Protein AF-A0A4Q6FV20-F1 (afdb_monomer_lite)

Radius of gyration: 13.66 Å; chains: 1; bounding box: 31×25×37 Å

Sequence (99 aa):
MLVLTLGDPYSINLECLFQIQDLWAENLSGPTVLVGAFEQWKQQASDLKFSLPKIHKIFDWSEIKTNDLYFLDIGEGKFGGPPASLSHRDRGGVATRAL

Structure (mmCIF, N/CA/C/O backbone):
data_AF-A0A4Q6FV20-F1
#
_entry.id   AF-A0A4Q6FV20-F1
#
loop_
_atom_site.group_PDB
_atom_site.id
_atom_site.type_symbol
_atom_site.label_atom_id
_atom_site.label_alt_id
_atom_site.label_comp_id
_atom_site.label_asym_id
_atom_site.label_entity_id
_atom_site.label_seq_id
_atom_site.pdbx_PDB_ins_code
_atom_site.Cartn_x
_atom_site.Cartn_y
_atom_site.Cartn_z
_atom_site.occupancy
_atom_site.B_iso_or_equiv
_atom_site.auth_seq_id
_atom_site.auth_comp_id
_atom_site.auth_asym_id
_atom_site.auth_atom_id
_atom_site.pdbx_PDB_model_num
ATOM 1 N N . MET A 1 1 ? -12.860 -6.826 7.949 1.00 89.25 1 MET A N 1
ATOM 2 C CA . MET A 1 1 ? -11.445 -6.611 7.599 1.00 89.25 1 MET A CA 1
ATOM 3 C C . MET A 1 1 ? -11.335 -6.655 6.090 1.00 89.25 1 MET A C 1
ATOM 5 O O . MET A 1 1 ? -11.839 -7.607 5.504 1.00 89.25 1 MET A O 1
ATOM 9 N N . LEU A 1 2 ? -10.745 -5.629 5.488 1.00 93.00 2 LEU A N 1
ATOM 10 C CA . LEU A 1 2 ? -10.432 -5.560 4.062 1.00 93.00 2 LEU A CA 1
ATOM 11 C C . LEU A 1 2 ? -8.931 -5.810 3.888 1.00 93.00 2 LEU A C 1
ATOM 13 O O . LEU A 1 2 ? -8.132 -5.256 4.637 1.00 93.00 2 LEU A O 1
ATOM 17 N N . VAL A 1 3 ? -8.545 -6.638 2.920 1.00 94.56 3 VAL A N 1
ATOM 18 C CA . VAL A 1 3 ? -7.135 -6.902 2.602 1.00 94.56 3 VAL A CA 1
ATOM 19 C C . VAL A 1 3 ? -6.916 -6.588 1.129 1.00 94.56 3 VAL A C 1
ATOM 21 O O . VAL A 1 3 ? -7.635 -7.112 0.280 1.00 94.56 3 VAL A O 1
ATOM 24 N N . LEU A 1 4 ? -5.948 -5.721 0.836 1.00 92.81 4 LEU A N 1
ATOM 25 C CA . LEU A 1 4 ? -5.624 -5.254 -0.510 1.00 92.81 4 LEU A CA 1
ATOM 26 C C . LEU A 1 4 ? -4.164 -5.579 -0.821 1.00 92.81 4 LEU A C 1
ATOM 28 O O . LEU A 1 4 ? -3.250 -4.995 -0.243 1.00 92.81 4 LEU A O 1
ATOM 32 N N . THR A 1 5 ? -3.934 -6.503 -1.748 1.00 90.81 5 THR A N 1
ATOM 33 C CA . THR A 1 5 ? -2.590 -6.796 -2.259 1.00 90.81 5 THR A CA 1
ATOM 34 C C . THR A 1 5 ? -2.209 -5.772 -3.320 1.00 90.81 5 THR A C 1
ATOM 36 O O . THR A 1 5 ? -2.955 -5.585 -4.281 1.00 90.81 5 THR A O 1
ATOM 39 N N . LEU A 1 6 ? -1.045 -5.140 -3.185 1.00 88.19 6 LEU A N 1
ATOM 40 C CA . LEU A 1 6 ? -0.595 -4.097 -4.115 1.00 88.19 6 LEU A CA 1
ATOM 41 C C . LEU A 1 6 ? -0.079 -4.665 -5.448 1.00 88.19 6 LEU A C 1
ATOM 43 O O . LEU A 1 6 ? -0.065 -3.962 -6.460 1.00 88.19 6 LEU A O 1
ATOM 47 N N . GLY A 1 7 ? 0.258 -5.958 -5.474 1.00 85.44 7 GLY A N 1
ATOM 48 C CA . GLY A 1 7 ? 0.660 -6.671 -6.683 1.00 85.44 7 GLY A CA 1
ATOM 49 C C . GLY A 1 7 ? 1.958 -6.127 -7.277 1.00 85.44 7 GLY A C 1
ATOM 50 O O . GLY A 1 7 ? 2.873 -5.754 -6.546 1.00 85.44 7 GLY A O 1
ATOM 51 N N . ASP A 1 8 ? 2.038 -6.098 -8.609 1.00 81.69 8 ASP A N 1
ATOM 52 C CA . ASP A 1 8 ? 3.204 -5.565 -9.314 1.00 81.69 8 ASP A CA 1
ATOM 53 C C . ASP A 1 8 ? 3.315 -4.042 -9.107 1.00 81.69 8 ASP A C 1
ATOM 55 O O . ASP A 1 8 ? 2.426 -3.307 -9.556 1.00 81.69 8 ASP A O 1
ATOM 59 N N . PRO A 1 9 ? 4.397 -3.544 -8.481 1.00 78.19 9 PRO A N 1
ATOM 60 C CA . PRO A 1 9 ? 4.599 -2.119 -8.284 1.00 78.19 9 PRO A CA 1
ATOM 61 C C . PRO A 1 9 ? 4.644 -1.358 -9.612 1.00 78.19 9 PRO A C 1
ATOM 63 O O . PRO A 1 9 ? 4.218 -0.214 -9.654 1.00 78.19 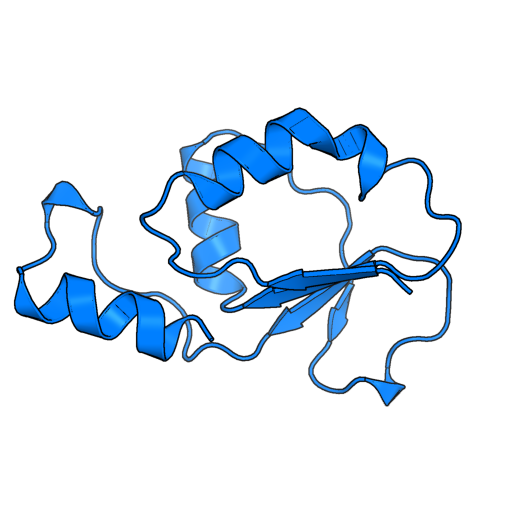9 PRO A O 1
ATOM 66 N N . TYR A 1 10 ? 5.107 -1.941 -10.718 1.00 77.94 10 TYR A N 1
ATOM 67 C CA . TYR A 1 10 ? 5.207 -1.220 -11.994 1.00 77.94 10 TYR A CA 1
ATOM 68 C C . TYR A 1 10 ? 3.927 -1.238 -12.843 1.00 77.94 10 TYR A C 1
ATOM 70 O O . TYR A 1 10 ? 3.941 -0.759 -13.979 1.00 77.94 10 TYR A O 1
ATOM 78 N N . SER A 1 11 ? 2.836 -1.787 -12.309 1.00 81.38 11 SER A N 1
ATOM 79 C CA . SER A 1 11 ? 1.497 -1.702 -12.897 1.00 81.38 11 SER A CA 1
ATOM 80 C C . SER A 1 11 ? 0.796 -0.393 -12.501 1.00 81.38 11 SER A C 1
ATOM 82 O O . SER A 1 11 ? 1.308 0.391 -11.712 1.00 81.38 11 SER A O 1
ATOM 84 N N . ILE A 1 12 ? -0.423 -0.195 -13.003 1.00 85.19 12 ILE A N 1
ATOM 85 C CA . ILE A 1 12 ? -1.311 0.937 -12.683 1.00 85.19 12 ILE A CA 1
ATOM 86 C C . ILE A 1 12 ? -2.035 0.796 -11.328 1.00 85.19 12 ILE A C 1
ATOM 88 O O . ILE A 1 12 ? -2.998 1.509 -11.040 1.00 85.19 12 ILE A O 1
ATOM 92 N N . ASN A 1 13 ? -1.659 -0.201 -10.522 1.00 86.62 13 ASN A N 1
ATOM 93 C CA . ASN A 1 13 ? -2.434 -0.624 -9.354 1.00 86.62 13 ASN A CA 1
ATOM 94 C C . ASN A 1 13 ? -2.519 0.485 -8.298 1.00 86.62 13 ASN A C 1
ATOM 96 O O . ASN A 1 13 ? -3.544 0.615 -7.631 1.00 86.62 13 ASN A O 1
ATOM 100 N N . LEU A 1 14 ? -1.458 1.284 -8.149 1.00 86.12 14 LEU A N 1
ATOM 101 C CA . LEU A 1 14 ? -1.414 2.367 -7.171 1.00 86.12 14 LEU A CA 1
ATOM 102 C C . LEU A 1 14 ? -2.261 3.553 -7.605 1.00 86.12 14 LEU A C 1
ATOM 104 O O . LEU A 1 14 ? -3.010 4.086 -6.794 1.00 86.12 14 LEU A O 1
ATOM 108 N N . GLU A 1 15 ? -2.220 3.911 -8.882 1.00 87.81 15 GLU A N 1
ATOM 109 C CA . GLU A 1 15 ? -3.086 4.930 -9.460 1.00 87.81 15 GLU A CA 1
ATOM 110 C C . GLU A 1 15 ? -4.558 4.546 -9.293 1.00 87.81 15 GLU A C 1
ATOM 112 O O . GLU A 1 15 ? -5.364 5.368 -8.856 1.00 87.81 15 GLU A O 1
ATOM 117 N N . CYS A 1 16 ? -4.905 3.282 -9.565 1.00 89.38 16 CYS A N 1
ATOM 118 C CA . CYS A 1 16 ? -6.249 2.764 -9.322 1.00 89.38 16 CYS A CA 1
ATOM 119 C C . CYS A 1 16 ? -6.623 2.820 -7.837 1.00 89.38 16 CYS A C 1
ATOM 121 O O . CYS A 1 16 ? -7.718 3.273 -7.514 1.00 8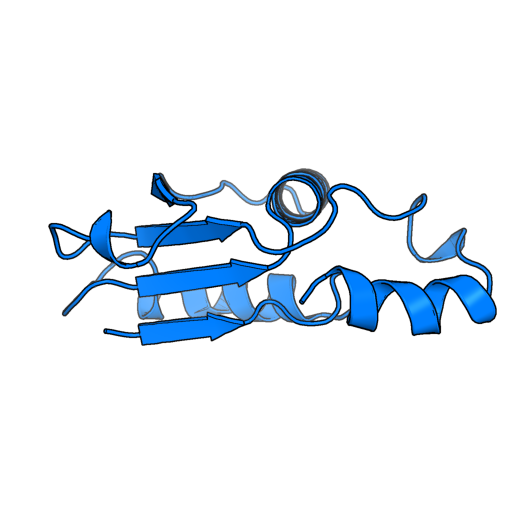9.38 16 CYS A O 1
ATOM 123 N N . LEU A 1 17 ? -5.726 2.401 -6.937 1.00 89.31 17 LEU A N 1
ATOM 124 C CA . LEU A 1 17 ? -5.956 2.438 -5.491 1.00 89.31 17 LEU A CA 1
ATOM 125 C C . LEU A 1 17 ? -6.210 3.870 -5.002 1.00 89.31 17 LEU A C 1
ATOM 127 O O . LEU A 1 17 ? -7.094 4.091 -4.175 1.00 89.31 17 LEU A O 1
ATOM 131 N N . PHE A 1 18 ? -5.477 4.850 -5.531 1.00 86.25 18 PHE A N 1
ATOM 132 C CA . PHE A 1 18 ? -5.647 6.259 -5.178 1.00 86.25 18 PHE A CA 1
ATOM 133 C C . PHE A 1 18 ? -6.986 6.819 -5.650 1.00 86.25 18 PHE A C 1
ATOM 135 O O . PHE A 1 18 ? -7.625 7.562 -4.912 1.00 86.25 18 PHE A O 1
ATOM 142 N N . GLN A 1 19 ? -7.458 6.428 -6.837 1.00 88.94 19 GLN A N 1
ATOM 143 C CA . GLN A 1 19 ? -8.766 6.867 -7.341 1.00 88.94 19 GLN A CA 1
ATOM 144 C C . GLN A 1 19 ? -9.944 6.407 -6.475 1.00 88.94 19 GLN A C 1
ATOM 146 O O . GLN A 1 19 ? -11.023 6.986 -6.564 1.00 88.94 19 GLN A O 1
ATOM 151 N N . ILE A 1 20 ? -9.746 5.384 -5.643 1.00 90.00 20 ILE A N 1
ATOM 152 C CA . ILE A 1 20 ? -10.776 4.823 -4.766 1.00 90.00 20 ILE A CA 1
ATOM 153 C C . ILE A 1 20 ? -10.443 4.991 -3.277 1.00 90.00 20 ILE A C 1
ATOM 155 O O . ILE A 1 20 ? -10.926 4.210 -2.457 1.00 90.00 20 ILE A O 1
ATOM 159 N N . GLN A 1 21 ? -9.622 5.988 -2.920 1.00 89.06 21 GLN A N 1
ATOM 160 C CA . GLN A 1 21 ? -9.170 6.243 -1.544 1.00 89.06 21 GLN A CA 1
ATOM 161 C C . GLN A 1 21 ? -10.303 6.264 -0.512 1.00 89.06 21 GLN A C 1
ATOM 163 O O . GLN A 1 21 ? -10.186 5.634 0.543 1.00 89.06 21 GLN A O 1
ATOM 168 N N . ASP A 1 22 ? -11.424 6.893 -0.846 1.00 88.62 22 ASP A N 1
ATOM 169 C CA . ASP A 1 22 ? -12.590 7.024 0.032 1.00 88.62 22 ASP A CA 1
ATOM 170 C C . ASP A 1 22 ? -13.159 5.664 0.481 1.00 88.62 22 ASP A C 1
ATOM 172 O O . ASP A 1 22 ? -13.762 5.558 1.552 1.00 88.62 22 ASP A O 1
ATOM 176 N N . LEU A 1 23 ? -12.946 4.606 -0.314 1.00 86.69 23 LEU A N 1
ATOM 177 C CA . LEU A 1 23 ? -13.445 3.256 -0.038 1.00 86.69 23 LEU A CA 1
ATOM 178 C C . LEU A 1 23 ? -12.565 2.464 0.935 1.00 86.69 23 LEU A C 1
ATOM 180 O O . LEU A 1 23 ? -13.043 1.492 1.520 1.00 86.69 23 LEU A O 1
ATOM 184 N N . TRP A 1 24 ? -11.291 2.832 1.091 1.00 88.50 24 TRP A N 1
ATOM 185 C CA . TRP A 1 24 ? -10.334 2.043 1.872 1.00 88.50 24 TRP A CA 1
ATOM 186 C C . TRP A 1 24 ? -9.583 2.826 2.949 1.00 88.50 24 TRP A C 1
ATOM 188 O O . TRP A 1 24 ? -9.028 2.183 3.835 1.00 88.50 24 TRP A O 1
ATOM 198 N N . ALA A 1 25 ? -9.559 4.162 2.906 1.00 86.69 25 ALA A N 1
ATOM 199 C CA . ALA A 1 25 ? -8.792 4.990 3.842 1.00 86.69 25 ALA A CA 1
ATOM 200 C C . ALA A 1 25 ? -9.655 5.847 4.782 1.00 86.69 25 ALA A C 1
ATOM 202 O O . ALA A 1 25 ? -9.272 6.038 5.932 1.00 86.69 25 ALA A O 1
ATOM 203 N N . GLU A 1 26 ? -10.795 6.378 4.323 1.00 81.38 26 GLU A N 1
ATOM 204 C CA . GLU A 1 26 ? -11.515 7.433 5.062 1.00 81.38 26 GLU A CA 1
ATOM 205 C C . GLU A 1 26 ? -12.721 6.929 5.877 1.00 81.38 26 GLU A C 1
ATOM 207 O O . GLU A 1 26 ? -13.009 7.475 6.939 1.00 81.38 26 GLU A O 1
ATOM 212 N N . ASN A 1 27 ? -13.399 5.859 5.441 1.00 77.38 27 ASN A N 1
ATOM 213 C CA . ASN A 1 27 ? -14.618 5.337 6.083 1.00 77.38 27 ASN A CA 1
ATOM 214 C C . ASN A 1 27 ? -14.500 3.850 6.457 1.00 77.38 27 ASN A C 1
ATOM 216 O O . ASN A 1 27 ? -15.174 2.975 5.909 1.00 77.38 27 ASN A O 1
ATOM 220 N N . LEU A 1 28 ? -13.621 3.559 7.416 1.00 82.06 28 LEU A N 1
ATOM 221 C CA . LEU A 1 28 ? -13.284 2.197 7.826 1.00 82.06 28 LEU A CA 1
ATOM 222 C C . LEU A 1 28 ? -14.358 1.562 8.725 1.00 82.06 28 LEU A C 1
ATOM 224 O O . LEU A 1 28 ? -14.412 1.803 9.930 1.00 82.06 28 LEU A O 1
ATOM 228 N N . SER A 1 29 ? -15.175 0.664 8.166 1.00 87.94 29 SER A N 1
ATOM 229 C CA . SER A 1 29 ? -16.089 -0.191 8.948 1.00 87.94 29 SER A CA 1
ATOM 230 C C . SER A 1 29 ? -15.367 -1.322 9.704 1.00 87.94 29 SER A C 1
ATOM 232 O O . SER A 1 29 ? -15.950 -1.989 10.560 1.00 87.94 29 SER A O 1
ATOM 234 N N . GLY A 1 30 ? -14.085 -1.531 9.403 1.00 92.50 30 GLY A N 1
ATOM 235 C CA . GLY A 1 30 ? -13.188 -2.508 10.010 1.00 92.50 30 GLY A CA 1
ATOM 236 C C . GLY A 1 30 ? -11.735 -2.228 9.610 1.00 92.50 30 GLY A C 1
ATOM 237 O O . GLY A 1 30 ? -11.500 -1.308 8.830 1.00 92.50 30 GLY A O 1
ATOM 238 N N . PRO A 1 31 ? -10.760 -3.020 10.091 1.00 94.88 31 PRO A N 1
ATOM 239 C CA . PRO A 1 31 ? -9.362 -2.845 9.709 1.00 94.88 31 PRO A CA 1
ATOM 240 C C . PRO A 1 31 ? -9.178 -3.029 8.199 1.00 94.88 31 PRO A C 1
ATOM 242 O O . PRO A 1 31 ? -9.723 -3.988 7.634 1.00 94.88 31 PRO A O 1
ATOM 245 N N . THR A 1 32 ? -8.388 -2.156 7.578 1.00 95.81 32 THR A N 1
ATOM 246 C CA . THR A 1 32 ? -7.929 -2.303 6.190 1.00 95.81 32 THR A CA 1
ATOM 247 C C . THR A 1 32 ? -6.433 -2.558 6.195 1.00 95.81 32 THR A C 1
ATOM 249 O O . THR A 1 32 ? -5.686 -1.824 6.835 1.00 95.81 32 THR A O 1
ATOM 252 N N . VAL A 1 33 ? -5.990 -3.587 5.478 1.00 95.62 33 VAL A N 1
ATOM 253 C CA . VAL A 1 33 ? -4.580 -3.975 5.408 1.00 95.62 33 VAL A CA 1
ATOM 254 C C . VAL A 1 33 ? -4.114 -3.923 3.960 1.00 95.62 33 VAL A C 1
ATOM 256 O O . VAL A 1 33 ? -4.589 -4.692 3.124 1.00 95.62 33 VAL A O 1
ATOM 259 N N . LEU A 1 34 ? -3.182 -3.019 3.667 1.00 93.94 34 LEU A N 1
ATOM 260 C CA . LEU A 1 34 ? -2.414 -3.032 2.426 1.00 93.94 34 LEU A CA 1
ATOM 261 C C . LEU A 1 34 ? -1.281 -4.047 2.564 1.00 93.94 34 LEU A C 1
ATOM 263 O O . LEU A 1 34 ? -0.620 -4.091 3.597 1.00 93.94 34 LEU A O 1
ATOM 267 N N . VAL A 1 35 ? -1.058 -4.859 1.538 1.00 93.12 35 VAL A N 1
ATOM 268 C CA . VAL A 1 35 ? -0.070 -5.942 1.561 1.00 93.12 35 VAL A CA 1
ATOM 269 C C . VAL A 1 35 ? 0.867 -5.797 0.367 1.00 93.12 35 VAL A C 1
ATOM 271 O O . VAL A 1 35 ? 0.410 -5.779 -0.780 1.00 93.12 35 VAL A O 1
ATOM 274 N N . GLY A 1 36 ? 2.170 -5.700 0.625 1.00 90.06 36 GLY A N 1
ATOM 275 C CA . GLY A 1 36 ? 3.192 -5.631 -0.422 1.00 90.06 36 GLY A CA 1
ATOM 276 C C . GLY A 1 36 ? 4.551 -5.172 0.102 1.00 90.06 36 GLY A C 1
ATOM 277 O O . GLY A 1 36 ? 4.862 -5.358 1.276 1.00 90.06 36 GLY A O 1
ATOM 278 N N . ALA A 1 37 ? 5.351 -4.543 -0.762 1.00 88.12 37 ALA A N 1
ATOM 279 C CA . ALA A 1 37 ? 6.644 -3.953 -0.407 1.00 88.12 37 ALA A CA 1
ATOM 280 C C . ALA A 1 37 ? 6.502 -2.473 -0.000 1.00 88.12 37 ALA A C 1
ATOM 282 O O . ALA A 1 37 ? 6.285 -1.601 -0.850 1.00 88.12 37 ALA A O 1
ATOM 283 N N . PHE A 1 38 ? 6.655 -2.162 1.290 1.00 88.50 38 PHE A N 1
ATOM 284 C CA . PHE A 1 38 ? 6.375 -0.823 1.832 1.00 88.50 38 PHE A CA 1
ATOM 285 C C . PHE A 1 38 ? 7.272 0.273 1.249 1.00 88.50 38 PHE A C 1
ATOM 287 O O . PHE A 1 38 ? 6.793 1.336 0.852 1.00 88.50 38 PHE A O 1
ATOM 294 N N . GLU A 1 39 ? 8.580 0.026 1.176 1.00 86.38 39 GLU A N 1
ATOM 295 C CA . GLU A 1 39 ? 9.540 1.028 0.694 1.00 86.38 39 GLU A CA 1
ATOM 296 C C . GLU A 1 39 ? 9.374 1.330 -0.799 1.00 86.38 39 GLU A C 1
ATOM 298 O O . GLU A 1 39 ? 9.582 2.470 -1.225 1.00 86.38 39 GLU A O 1
ATOM 303 N N . GLN A 1 40 ? 8.970 0.328 -1.585 1.00 84.75 40 GLN A N 1
ATOM 304 C CA . GLN A 1 40 ? 8.631 0.506 -2.992 1.00 84.75 40 GLN A CA 1
ATOM 305 C C . GLN A 1 40 ? 7.370 1.362 -3.127 1.00 84.75 40 GLN A C 1
ATOM 307 O O . GLN A 1 40 ? 7.388 2.385 -3.806 1.00 84.75 40 GLN A O 1
ATOM 312 N N . TRP A 1 41 ? 6.305 0.999 -2.411 1.00 87.19 41 TRP A N 1
ATOM 313 C CA . TRP A 1 41 ? 5.051 1.748 -2.418 1.00 87.19 41 TRP A CA 1
ATOM 314 C C . TRP A 1 41 ? 5.240 3.212 -2.011 1.00 87.19 41 TRP A C 1
ATOM 316 O O . TRP A 1 41 ? 4.752 4.121 -2.681 1.00 87.19 41 TRP A O 1
ATOM 326 N N . LYS A 1 42 ? 6.008 3.454 -0.944 1.00 86.81 42 LYS A N 1
ATO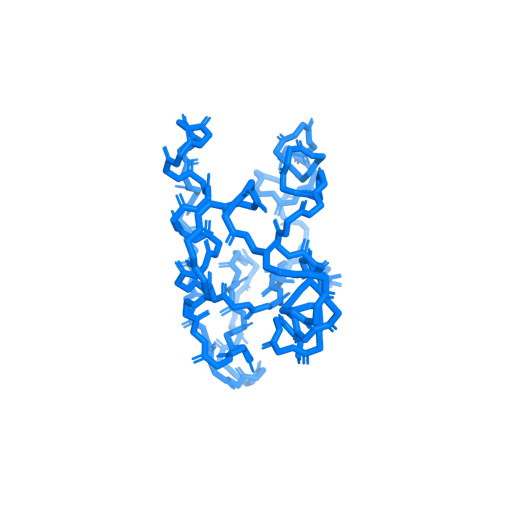M 327 C CA . LYS A 1 42 ? 6.308 4.800 -0.453 1.00 86.81 42 LYS A CA 1
ATOM 328 C C . LYS A 1 42 ? 7.029 5.651 -1.498 1.00 86.81 42 LYS A C 1
ATOM 330 O O . LYS A 1 42 ? 6.715 6.832 -1.643 1.00 86.81 42 LYS A O 1
ATOM 335 N N . GLN A 1 43 ? 7.975 5.062 -2.233 1.00 85.31 43 GLN A N 1
ATOM 336 C CA . GLN A 1 43 ? 8.654 5.744 -3.335 1.00 85.31 43 GLN A CA 1
ATOM 337 C C . GLN A 1 43 ? 7.663 6.117 -4.443 1.00 85.31 43 GLN A C 1
ATOM 339 O O . GLN A 1 43 ? 7.641 7.256 -4.892 1.00 85.31 43 GLN A O 1
ATOM 344 N N . GLN A 1 44 ? 6.805 5.183 -4.840 1.00 84.25 44 GLN A N 1
ATOM 345 C CA . GLN A 1 44 ? 5.865 5.387 -5.941 1.00 84.25 44 GLN A CA 1
ATOM 346 C C . GLN A 1 44 ? 4.781 6.403 -5.612 1.00 84.25 44 GLN A C 1
ATOM 348 O O . GLN A 1 44 ? 4.453 7.244 -6.442 1.00 84.25 44 GLN A O 1
ATOM 353 N N . ALA A 1 45 ? 4.272 6.384 -4.380 1.00 86.56 45 ALA A N 1
ATOM 354 C CA . ALA A 1 45 ? 3.373 7.418 -3.893 1.00 86.56 45 ALA A CA 1
ATOM 355 C C . ALA A 1 45 ? 4.035 8.804 -3.956 1.00 86.56 45 ALA A C 1
ATOM 357 O O . ALA A 1 45 ? 3.411 9.760 -4.411 1.00 86.56 45 ALA A O 1
ATOM 358 N N . SER A 1 46 ? 5.317 8.905 -3.580 1.00 86.56 46 SER A N 1
ATOM 359 C CA . SER A 1 46 ? 6.085 10.148 -3.710 1.00 86.56 46 SER A CA 1
ATOM 360 C C . SER A 1 46 ? 6.229 10.588 -5.171 1.00 86.56 46 SER A C 1
ATOM 362 O O . SER A 1 46 ? 6.021 11.763 -5.475 1.00 86.56 46 SER A O 1
ATOM 364 N N . ASP A 1 47 ? 6.556 9.668 -6.080 1.00 84.88 47 ASP A N 1
ATOM 365 C CA . ASP A 1 47 ? 6.730 9.959 -7.509 1.00 84.88 47 ASP A CA 1
ATOM 366 C C . ASP A 1 47 ? 5.412 10.421 -8.158 1.00 84.88 47 ASP A C 1
ATOM 368 O O . ASP A 1 47 ? 5.396 11.355 -8.963 1.00 84.88 47 ASP A O 1
ATOM 372 N N . LEU A 1 48 ? 4.289 9.830 -7.737 1.00 85.62 48 LEU A N 1
ATOM 373 C CA . LEU A 1 48 ? 2.930 10.199 -8.144 1.00 85.62 48 LEU A CA 1
ATOM 374 C C . LEU A 1 48 ? 2.397 11.451 -7.420 1.00 85.62 48 LEU A C 1
ATOM 376 O O . LEU A 1 48 ? 1.260 11.857 -7.659 1.00 85.62 48 LEU A O 1
ATOM 380 N N . LYS A 1 49 ? 3.207 12.086 -6.558 1.00 87.38 49 LYS A N 1
ATOM 381 C CA . LYS A 1 49 ? 2.834 13.244 -5.719 1.00 87.38 49 LYS A CA 1
ATOM 382 C C . LYS A 1 49 ? 1.586 12.991 -4.870 1.00 87.38 49 LYS A C 1
ATOM 384 O O . LYS A 1 49 ? 0.818 13.909 -4.583 1.00 87.38 49 LYS A O 1
ATOM 389 N N . PHE A 1 50 ? 1.390 11.744 -4.471 1.00 83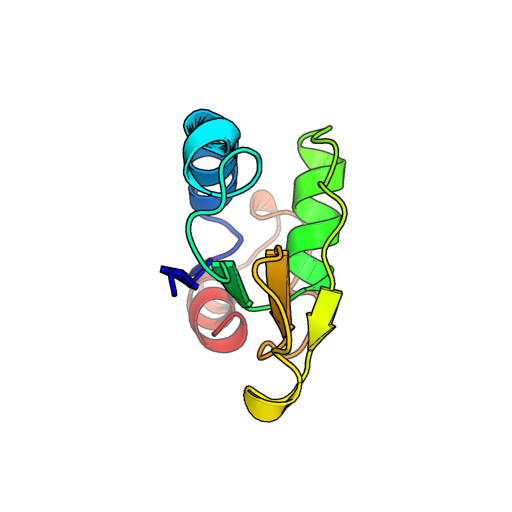.81 50 PHE A N 1
ATOM 390 C CA . PHE A 1 50 ? 0.275 11.323 -3.652 1.00 83.81 50 PHE A CA 1
ATOM 391 C C . PHE A 1 50 ? 0.622 11.462 -2.167 1.00 83.81 50 PHE A C 1
ATOM 393 O O . PHE A 1 50 ? 1.683 11.029 -1.709 1.00 83.81 50 PHE A O 1
ATOM 400 N N . SER A 1 51 ? -0.290 12.061 -1.402 1.00 83.44 51 SER A N 1
ATOM 401 C CA . SER A 1 51 ? -0.148 12.152 0.048 1.00 83.44 51 SER A CA 1
ATOM 402 C C . SER A 1 51 ? -0.600 10.845 0.681 1.00 83.44 51 SER A C 1
ATOM 404 O O . SER A 1 51 ? -1.789 10.541 0.709 1.00 83.44 51 SER A O 1
ATOM 406 N N . LEU A 1 52 ? 0.347 10.090 1.231 1.00 80.12 52 LEU A N 1
ATOM 407 C CA . LEU A 1 52 ? 0.029 8.863 1.947 1.00 80.12 52 LEU A CA 1
ATOM 408 C C . LEU A 1 52 ? -0.818 9.169 3.194 1.00 80.12 52 LEU A C 1
ATOM 410 O O . LEU A 1 52 ? -0.419 10.025 3.993 1.00 80.12 52 LEU A O 1
ATOM 414 N N . PRO A 1 53 ? -1.951 8.473 3.402 1.00 85.88 53 PRO A N 1
ATOM 415 C CA . PRO A 1 53 ? -2.665 8.553 4.666 1.00 85.88 53 PRO A CA 1
ATOM 416 C C . PRO A 1 53 ? -1.785 8.018 5.800 1.00 85.88 53 PRO A C 1
ATOM 418 O O . PRO A 1 53 ? -0.821 7.274 5.585 1.00 85.88 53 PRO A O 1
ATOM 421 N N . LYS A 1 54 ? -2.131 8.380 7.038 1.00 89.19 54 LYS A N 1
ATOM 422 C CA . LYS A 1 54 ? -1.495 7.777 8.209 1.00 89.19 54 LYS A CA 1
ATOM 423 C C . LYS A 1 54 ? -1.772 6.273 8.187 1.00 89.19 54 LYS A C 1
ATOM 425 O O . LYS A 1 54 ? -2.924 5.863 8.140 1.00 89.19 54 LYS A O 1
ATOM 430 N N . ILE A 1 55 ? -0.710 5.478 8.224 1.00 92.25 55 ILE A N 1
ATOM 431 C CA . ILE A 1 55 ? -0.775 4.024 8.111 1.00 92.25 55 ILE A CA 1
ATOM 432 C C . ILE A 1 55 ? 0.165 3.383 9.128 1.00 92.25 55 ILE A C 1
ATOM 434 O O . ILE A 1 55 ? 1.290 3.850 9.329 1.00 92.25 55 ILE A O 1
ATOM 438 N N . HIS A 1 56 ? -0.298 2.319 9.777 1.00 94.44 56 HIS A N 1
ATOM 439 C CA . HIS A 1 56 ? 0.500 1.555 10.732 1.00 94.44 56 HIS A CA 1
ATOM 440 C C . HIS A 1 56 ? 1.224 0.431 10.004 1.00 94.44 56 HIS A C 1
ATOM 442 O O . HIS A 1 56 ? 0.594 -0.495 9.498 1.00 94.44 56 HIS A O 1
ATOM 448 N N . LYS A 1 57 ? 2.553 0.502 9.942 1.00 94.31 57 LYS A N 1
ATOM 449 C CA . LYS A 1 57 ? 3.356 -0.609 9.430 1.00 94.31 57 LYS A CA 1
ATOM 450 C C . LYS A 1 57 ? 3.341 -1.752 10.448 1.00 94.31 57 LYS A C 1
ATOM 452 O O . LYS A 1 57 ? 3.638 -1.515 11.615 1.00 94.31 57 LYS A O 1
ATOM 457 N N . ILE A 1 58 ? 3.013 -2.953 9.987 1.00 94.81 58 ILE A N 1
ATOM 458 C CA . ILE A 1 58 ? 2.975 -4.192 10.770 1.00 94.81 58 ILE A CA 1
ATOM 459 C C . ILE A 1 58 ? 3.783 -5.277 10.056 1.00 94.81 58 ILE A C 1
ATOM 461 O O . ILE A 1 58 ? 3.979 -5.223 8.838 1.00 94.81 58 ILE A O 1
ATOM 465 N N . PHE A 1 59 ? 4.240 -6.263 10.818 1.00 91.50 59 PHE A N 1
ATOM 466 C CA . PHE A 1 59 ? 4.954 -7.446 10.334 1.00 91.50 59 PHE A CA 1
ATOM 467 C C . PHE A 1 59 ? 4.186 -8.737 10.629 1.00 91.50 59 PHE A C 1
ATOM 469 O O . PHE A 1 59 ? 4.462 -9.769 10.022 1.00 91.50 59 PHE A O 1
ATOM 476 N N . ASP A 1 60 ? 3.207 -8.676 11.532 1.00 92.94 60 ASP A N 1
ATOM 477 C CA . ASP A 1 60 ? 2.345 -9.792 11.890 1.00 92.94 60 ASP A CA 1
ATOM 478 C C . ASP A 1 60 ? 0.879 -9.354 12.054 1.00 92.94 60 ASP A C 1
ATOM 480 O O . ASP A 1 60 ? 0.561 -8.253 12.508 1.00 92.94 60 ASP A O 1
ATOM 484 N N . TRP A 1 61 ? -0.048 -10.250 11.713 1.00 94.44 61 TRP A N 1
ATOM 485 C CA . TRP A 1 61 ? -1.490 -9.992 11.791 1.00 94.44 61 TRP A CA 1
ATOM 486 C C . TRP A 1 61 ? -1.982 -9.712 13.215 1.00 94.44 61 TRP A C 1
ATOM 488 O O . TRP A 1 61 ? -2.981 -9.015 13.398 1.00 94.44 61 TRP A O 1
ATOM 498 N N . SER A 1 62 ? -1.294 -10.232 14.234 1.00 95.62 62 SER A N 1
ATOM 499 C CA . SER A 1 62 ? -1.653 -10.018 15.638 1.00 95.62 62 SER A CA 1
ATOM 500 C C . SER A 1 62 ? -1.468 -8.570 16.098 1.00 95.62 62 SER A C 1
ATOM 502 O O . SER A 1 62 ? -2.030 -8.189 17.130 1.00 95.62 62 SER A O 1
ATOM 504 N N . GLU A 1 63 ? -0.740 -7.742 15.346 1.00 95.94 63 GLU A N 1
ATOM 505 C CA . GLU A 1 63 ? -0.533 -6.318 15.634 1.00 95.94 63 GLU A CA 1
ATOM 506 C C . GLU A 1 63 ? -1.779 -5.461 15.343 1.00 95.94 63 GLU A C 1
ATOM 508 O O . GLU A 1 63 ? -1.878 -4.327 15.811 1.00 95.94 63 GLU A O 1
ATOM 513 N N . ILE A 1 64 ? -2.774 -6.007 14.639 1.00 96.25 64 ILE A N 1
ATOM 514 C CA . ILE A 1 64 ? -4.039 -5.327 14.344 1.00 96.25 64 ILE A CA 1
ATOM 515 C C . ILE A 1 64 ? -4.909 -5.301 15.605 1.00 96.25 64 ILE A C 1
ATOM 517 O O . ILE A 1 64 ? -5.370 -6.340 16.084 1.00 96.25 64 ILE A O 1
ATOM 521 N N . LYS A 1 65 ? -5.149 -4.103 16.152 1.00 93.19 65 LYS A N 1
ATOM 522 C CA . LYS A 1 65 ? -5.922 -3.908 17.396 1.00 93.19 65 LYS A CA 1
ATOM 523 C C . LYS A 1 65 ? -7.201 -3.099 17.219 1.00 93.19 65 LYS A C 1
ATOM 525 O O . LYS A 1 65 ? -8.090 -3.193 18.062 1.00 93.19 65 LYS A O 1
ATOM 530 N N . THR A 1 66 ? -7.294 -2.296 16.166 1.00 94.00 66 THR A N 1
ATOM 531 C CA . THR A 1 66 ? -8.370 -1.316 15.979 1.00 94.00 66 THR A CA 1
ATOM 532 C C . THR A 1 66 ? -8.803 -1.245 14.520 1.00 94.00 66 THR A C 1
ATOM 534 O O . THR A 1 66 ? -8.125 -1.754 13.630 1.00 94.00 66 THR A O 1
ATOM 537 N N . ASN A 1 67 ? -9.939 -0.596 14.269 1.00 94.50 67 ASN A N 1
ATOM 538 C CA . ASN A 1 67 ? -10.395 -0.283 12.917 1.00 94.50 67 ASN A CA 1
ATOM 539 C C . ASN A 1 67 ? -9.580 0.893 12.377 1.00 94.50 67 ASN A C 1
ATOM 541 O O . ASN A 1 67 ? -9.972 2.046 12.522 1.00 94.50 67 ASN A O 1
ATOM 545 N N . ASP A 1 68 ? -8.416 0.581 11.826 1.00 94.25 68 ASP A N 1
ATOM 546 C CA . ASP A 1 68 ? -7.487 1.554 11.264 1.00 94.25 68 ASP A CA 1
ATOM 547 C C . ASP A 1 68 ? -6.858 0.990 9.980 1.00 94.25 68 ASP A C 1
ATOM 549 O O . ASP A 1 68 ? -7.158 -0.135 9.552 1.00 94.25 68 ASP A O 1
ATOM 553 N N . LEU A 1 69 ? -6.009 1.793 9.355 1.00 94.94 69 LEU A N 1
ATOM 554 C CA . LEU A 1 69 ? -5.272 1.450 8.159 1.00 94.94 69 LEU A CA 1
ATOM 555 C C . LEU A 1 69 ? -3.895 0.881 8.519 1.00 94.94 69 LEU A C 1
ATOM 557 O O . LEU A 1 69 ? -3.080 1.524 9.185 1.00 94.94 69 LEU A O 1
ATOM 561 N N . TYR A 1 70 ? -3.615 -0.314 8.016 1.00 95.75 70 TYR A N 1
ATOM 562 C CA . TYR A 1 70 ? -2.377 -1.043 8.252 1.00 95.75 70 TYR A CA 1
ATOM 563 C C . TYR A 1 70 ? -1.654 -1.338 6.939 1.00 95.75 70 TYR A C 1
ATOM 565 O O . TYR A 1 70 ? -2.283 -1.508 5.895 1.00 95.75 70 TYR A O 1
ATOM 573 N N . PHE A 1 71 ? -0.330 -1.444 7.004 1.00 95.00 71 PHE A N 1
ATOM 574 C CA . PHE A 1 71 ? 0.503 -1.957 5.924 1.00 95.00 71 PHE A CA 1
ATOM 575 C C . PHE A 1 71 ? 1.269 -3.177 6.421 1.00 95.00 71 PHE A C 1
ATOM 577 O O . PHE A 1 71 ? 2.141 -3.037 7.278 1.00 95.00 71 PHE A O 1
ATOM 584 N N . LEU A 1 72 ? 0.971 -4.349 5.872 1.00 95.25 72 LEU A N 1
ATOM 585 C CA . LEU A 1 72 ? 1.751 -5.557 6.091 1.00 95.25 72 LEU A CA 1
ATOM 586 C C . LEU A 1 72 ? 2.887 -5.611 5.067 1.00 95.25 72 LEU A C 1
ATOM 588 O O . LEU A 1 72 ? 2.658 -5.819 3.872 1.00 95.25 72 LEU A O 1
ATOM 592 N N . ASP A 1 73 ? 4.105 -5.380 5.549 1.00 90.62 73 ASP A N 1
ATOM 593 C CA . ASP A 1 73 ? 5.304 -5.363 4.713 1.00 90.62 73 ASP A CA 1
ATOM 594 C C . ASP A 1 73 ? 5.854 -6.779 4.548 1.00 90.62 73 ASP A C 1
ATOM 596 O O . ASP A 1 73 ? 6.423 -7.340 5.484 1.00 90.62 73 ASP A O 1
ATOM 600 N N . ILE A 1 74 ? 5.650 -7.352 3.363 1.00 85.25 74 ILE A N 1
ATOM 601 C CA . ILE A 1 74 ? 6.070 -8.723 3.031 1.00 85.25 74 ILE A CA 1
ATOM 602 C C . ILE A 1 74 ? 7.136 -8.779 1.935 1.00 85.25 74 ILE A C 1
ATOM 604 O O . ILE A 1 74 ? 7.735 -9.827 1.717 1.00 85.25 74 ILE A O 1
ATOM 608 N N . GLY A 1 75 ? 7.386 -7.661 1.249 1.00 74.94 75 GLY A N 1
ATOM 609 C CA . GLY A 1 75 ? 8.327 -7.616 0.136 1.00 74.94 75 GLY A CA 1
ATOM 610 C C . GLY A 1 75 ? 9.776 -7.387 0.568 1.00 74.94 75 GLY A C 1
ATOM 611 O O . GLY A 1 75 ? 10.059 -6.772 1.593 1.00 74.94 75 GLY A O 1
ATOM 612 N N . GLU A 1 76 ? 10.720 -7.802 -0.279 1.00 71.44 76 GLU A N 1
ATOM 613 C CA . GLU A 1 76 ? 12.168 -7.675 -0.023 1.00 71.44 76 GLU A CA 1
ATOM 614 C C . GLU A 1 76 ? 12.709 -6.221 -0.077 1.00 71.44 76 GLU A C 1
ATOM 616 O O . GLU A 1 76 ? 13.912 -5.996 0.067 1.00 71.44 76 GLU A O 1
ATOM 621 N N . GLY A 1 77 ? 11.851 -5.213 -0.277 1.00 66.88 77 GLY A N 1
ATOM 622 C CA . GLY A 1 77 ? 12.216 -3.793 -0.249 1.00 66.88 77 GLY A CA 1
ATOM 623 C C . GLY A 1 77 ? 12.061 -3.076 -1.594 1.00 66.88 77 GLY A C 1
ATOM 624 O O . GLY A 1 77 ? 11.038 -3.210 -2.260 1.00 66.88 77 GLY A O 1
ATOM 625 N N . LYS A 1 78 ? 13.039 -2.232 -1.958 1.00 66.94 78 LYS A N 1
ATOM 626 C CA . LYS A 1 78 ? 13.009 -1.427 -3.195 1.00 66.94 78 LYS A CA 1
ATOM 627 C C . LYS A 1 78 ? 13.503 -2.241 -4.385 1.00 66.94 78 LYS A C 1
ATOM 629 O O . LYS A 1 78 ? 14.604 -2.790 -4.348 1.00 66.94 78 LYS A O 1
ATOM 634 N N . PHE A 1 79 ? 12.731 -2.249 -5.465 1.00 70.19 79 PHE A N 1
ATOM 635 C CA . PHE A 1 79 ? 13.100 -2.929 -6.700 1.00 70.19 79 PHE A CA 1
ATOM 636 C C . PHE A 1 79 ? 13.512 -1.898 -7.747 1.00 70.19 79 PHE A C 1
ATOM 638 O O . PHE A 1 79 ? 12.770 -0.953 -7.983 1.00 70.19 79 PHE A O 1
ATOM 645 N N . GLY A 1 80 ? 14.682 -2.105 -8.364 1.00 62.28 80 GLY A N 1
ATOM 646 C CA . GLY A 1 80 ? 15.124 -1.457 -9.606 1.00 62.28 80 GLY A CA 1
ATOM 647 C C . GLY A 1 80 ? 15.101 0.079 -9.672 1.00 62.28 80 GLY A C 1
ATOM 648 O O . GLY A 1 80 ? 14.758 0.786 -8.731 1.00 62.28 80 GLY A O 1
ATOM 649 N N . GLY A 1 81 ? 15.521 0.612 -10.822 1.00 63.88 81 GLY A N 1
ATOM 650 C CA . GLY A 1 81 ? 15.278 2.009 -11.194 1.00 63.88 81 GLY A CA 1
ATOM 651 C C . GLY A 1 81 ? 13.837 2.213 -11.698 1.00 63.88 81 GLY A C 1
ATOM 652 O O . GLY A 1 81 ? 12.999 1.321 -11.547 1.00 63.88 81 GLY A O 1
ATOM 653 N N . PRO A 1 82 ? 13.511 3.355 -12.332 1.00 66.38 82 PRO A N 1
ATOM 654 C CA . PRO A 1 82 ? 12.188 3.570 -12.927 1.00 66.38 82 PRO A CA 1
ATOM 655 C C . PRO A 1 82 ? 11.822 2.439 -13.908 1.00 66.38 82 PRO A C 1
ATOM 657 O O . PRO A 1 82 ? 12.730 1.884 -14.532 1.00 66.38 82 PRO A O 1
ATOM 660 N N . PRO A 1 83 ? 10.531 2.113 -14.123 1.00 65.38 83 PRO A N 1
ATOM 661 C CA . PRO A 1 83 ? 10.127 0.971 -14.956 1.00 65.38 83 PRO A CA 1
ATOM 662 C C . PRO A 1 83 ? 10.737 0.969 -16.369 1.00 65.38 83 PRO A C 1
ATOM 664 O O . PRO A 1 83 ? 11.062 -0.088 -16.915 1.00 65.38 83 PRO A O 1
ATOM 667 N N . ALA A 1 84 ? 10.986 2.156 -16.932 1.00 67.25 84 ALA A N 1
ATOM 668 C CA . ALA A 1 84 ? 11.673 2.339 -18.214 1.00 67.25 84 ALA A CA 1
ATOM 669 C C . ALA A 1 84 ? 13.126 1.813 -18.240 1.00 67.25 84 ALA A C 1
ATOM 671 O O . ALA A 1 84 ? 13.644 1.505 -19.309 1.00 67.25 84 ALA A O 1
ATOM 672 N N . SER A 1 85 ? 13.776 1.696 -17.081 1.00 70.31 85 SER A N 1
ATOM 673 C CA . SER A 1 85 ? 15.161 1.229 -16.922 1.00 70.31 85 SER A CA 1
ATOM 674 C C . SER A 1 85 ? 15.292 -0.277 -16.661 1.00 70.31 85 SER A C 1
ATOM 676 O O . SER A 1 85 ? 16.406 -0.793 -16.625 1.00 70.31 85 SER A O 1
ATOM 678 N N . LEU A 1 86 ? 14.177 -0.996 -16.492 1.00 70.69 86 LEU A N 1
ATOM 679 C CA . LEU A 1 86 ? 14.188 -2.428 -16.188 1.00 70.69 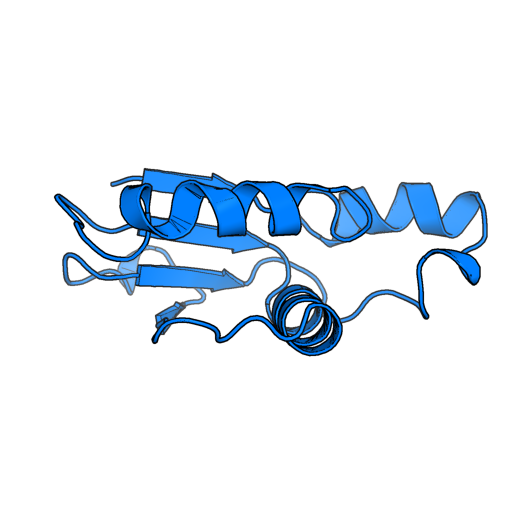86 LEU A CA 1
ATOM 680 C C . LEU A 1 86 ? 14.385 -3.274 -17.439 1.00 70.69 86 LEU A C 1
ATOM 682 O O . LEU A 1 86 ? 13.683 -3.090 -18.443 1.00 70.69 86 LEU A O 1
ATOM 686 N N . SER A 1 87 ? 15.251 -4.283 -17.336 1.00 74.75 87 SER A N 1
ATOM 687 C CA . SER A 1 87 ? 15.334 -5.333 -18.348 1.00 74.75 87 SER A CA 1
ATOM 688 C C . SER A 1 87 ? 14.068 -6.204 -18.350 1.00 74.75 87 SER A C 1
ATOM 690 O O . SER A 1 87 ? 13.339 -6.283 -17.360 1.00 74.75 87 SER A O 1
ATOM 692 N N . HIS A 1 88 ? 13.810 -6.921 -19.449 1.00 71.62 88 HIS A N 1
ATOM 693 C CA . HIS A 1 88 ? 12.698 -7.882 -19.524 1.00 71.62 88 HIS A CA 1
ATOM 694 C C . HIS A 1 88 ? 12.748 -8.953 -18.423 1.00 71.62 88 HIS A C 1
ATOM 696 O O . HIS A 1 88 ? 11.703 -9.383 -17.941 1.00 71.62 88 HIS A O 1
ATOM 702 N N . ARG A 1 89 ? 13.955 -9.360 -18.008 1.00 71.12 89 ARG A N 1
ATOM 703 C CA . ARG A 1 89 ? 14.159 -10.319 -16.917 1.00 71.12 89 ARG A CA 1
ATOM 704 C C . ARG A 1 89 ? 13.768 -9.720 -15.567 1.00 71.12 89 ARG A C 1
ATOM 706 O O . ARG A 1 89 ? 13.125 -10.396 -14.770 1.00 71.12 89 ARG A O 1
ATOM 713 N N . ASP A 1 90 ? 14.120 -8.458 -15.335 1.00 68.81 90 ASP A N 1
ATOM 714 C CA . ASP A 1 90 ? 13.825 -7.776 -14.073 1.00 68.81 90 ASP A CA 1
ATOM 715 C C . ASP A 1 90 ? 12.323 -7.525 -13.914 1.00 68.81 90 ASP A C 1
ATOM 717 O O . ASP A 1 90 ? 11.793 -7.704 -12.823 1.00 68.81 90 ASP A O 1
ATOM 721 N N . ARG A 1 91 ? 11.609 -7.225 -15.010 1.00 68.25 91 ARG A N 1
ATOM 722 C CA . ARG A 1 91 ? 10.144 -7.037 -14.998 1.00 68.25 91 ARG A CA 1
ATOM 723 C C . ARG A 1 91 ? 9.391 -8.265 -14.477 1.00 68.25 91 ARG A C 1
ATOM 725 O O . ARG A 1 91 ? 8.492 -8.118 -13.662 1.00 68.25 91 ARG A O 1
ATOM 732 N N . GLY A 1 92 ? 9.785 -9.474 -14.889 1.00 65.94 92 GLY A N 1
ATOM 733 C CA . GLY A 1 92 ? 9.177 -10.710 -14.374 1.00 65.94 92 GLY A CA 1
ATOM 734 C C . GLY A 1 92 ? 9.534 -11.006 -12.911 1.00 65.94 92 GLY A C 1
ATOM 735 O O . GLY A 1 92 ? 8.739 -11.590 -12.178 1.00 65.94 92 GLY A O 1
ATOM 736 N N . GLY A 1 93 ? 10.721 -10.579 -12.468 1.00 69.19 93 GLY A N 1
ATOM 737 C CA . GLY A 1 93 ? 11.180 -10.776 -11.093 1.00 69.19 93 GLY A CA 1
ATOM 738 C C . GLY A 1 93 ? 10.509 -9.849 -10.082 1.00 69.19 93 GLY A C 1
ATOM 739 O O . GLY A 1 93 ? 10.330 -10.237 -8.933 1.00 69.19 93 GLY A O 1
ATOM 740 N N . VAL A 1 94 ? 10.112 -8.645 -10.496 1.00 68.56 94 VAL A N 1
ATOM 741 C CA . VAL A 1 94 ? 9.583 -7.635 -9.572 1.00 68.56 94 VAL A CA 1
ATOM 742 C C . VAL A 1 94 ? 8.216 -8.022 -9.018 1.00 68.56 94 VAL A C 1
ATOM 744 O O . VAL A 1 94 ? 8.032 -7.979 -7.805 1.00 68.56 94 VAL A O 1
ATOM 747 N N . ALA A 1 95 ? 7.296 -8.485 -9.866 1.00 63.56 95 ALA A N 1
ATOM 748 C CA . ALA A 1 95 ? 5.982 -8.945 -9.415 1.00 63.56 95 ALA A CA 1
ATOM 749 C C . ALA A 1 95 ? 6.077 -10.095 -8.394 1.00 63.56 95 ALA A C 1
ATOM 751 O O . ALA A 1 95 ? 5.240 -10.202 -7.506 1.00 63.56 95 ALA A O 1
ATOM 752 N N . THR A 1 96 ? 7.118 -10.929 -8.500 1.00 65.44 96 THR A N 1
ATOM 753 C CA . THR A 1 96 ? 7.340 -12.071 -7.596 1.00 65.44 96 THR A CA 1
ATOM 754 C C . THR A 1 96 ? 7.967 -11.656 -6.265 1.00 65.44 96 THR A C 1
ATOM 756 O O . THR A 1 96 ? 7.799 -12.361 -5.285 1.00 65.44 96 THR A O 1
ATOM 759 N N . ARG A 1 97 ? 8.718 -10.548 -6.222 1.00 65.25 97 ARG A N 1
ATOM 760 C CA . ARG A 1 97 ? 9.385 -10.066 -4.997 1.00 65.25 97 ARG A CA 1
ATOM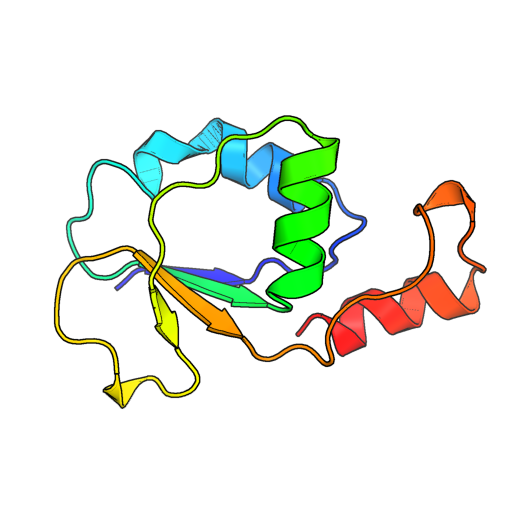 761 C C . ARG A 1 97 ? 8.557 -9.045 -4.215 1.00 65.25 97 ARG A C 1
ATOM 763 O O . ARG A 1 97 ? 8.875 -8.748 -3.066 1.00 65.25 97 ARG A O 1
ATOM 770 N N . ALA A 1 98 ? 7.556 -8.452 -4.864 1.00 58.47 98 ALA A N 1
ATOM 771 C CA . ALA A 1 98 ? 6.661 -7.458 -4.279 1.00 58.47 98 ALA A CA 1
ATOM 772 C C . ALA A 1 98 ? 5.486 -8.065 -3.485 1.00 58.47 98 ALA A C 1
ATOM 774 O O . ALA A 1 98 ? 4.737 -7.314 -2.853 1.00 58.47 98 ALA A O 1
ATOM 775 N N . LEU A 1 99 ? 5.348 -9.394 -3.524 1.00 56.56 99 LEU A N 1
ATOM 776 C CA . LEU A 1 99 ? 4.396 -10.238 -2.799 1.00 56.56 99 LEU A CA 1
ATOM 777 C C . LEU A 1 99 ? 5.174 -11.292 -2.006 1.00 56.56 99 LEU A C 1
ATOM 779 O O . LEU A 1 99 ? 4.620 -11.761 -0.994 1.00 56.56 99 LEU A O 1
#

pLDDT: mean 83.55, std 10.52, range [56.56, 96.25]

Foldseek 3Di:
DAEAEQFQLLDCSLVVCLVPCCVAAPDQPAEYEYEWAPQSSVVVCVVVVHDDDDEAEDCDPVPDDTRHHYYHHDAPHHADDRPVPDDPVSSVVRSVRRD

Secondary structure (DSSP, 8-state):
-EEEE---TTSTHHHHHHHTHIIIIIS-SS-EEEEE-HHHHHHHHHHTT--PPP-EEESSGGG--SSSEEEEE-S-S--SS-GGG--HHHHHHHHHH--